Protein AF-A0A843FUM9-F1 (afdb_monomer_lite)

Structure (mmCIF, N/CA/C/O backbone):
data_AF-A0A843FUM9-F1
#
_entry.id   AF-A0A843FUM9-F1
#
loop_
_atom_site.group_PDB
_atom_site.id
_atom_site.type_symbol
_atom_site.label_atom_id
_atom_site.label_alt_id
_atom_site.label_comp_id
_atom_site.label_asym_id
_atom_site.label_entity_id
_atom_site.label_seq_id
_atom_site.pdbx_PDB_ins_code
_atom_site.Cartn_x
_atom_site.Cartn_y
_atom_site.Cartn_z
_atom_site.occupancy
_atom_site.B_iso_or_equiv
_atom_site.auth_seq_id
_atom_site.auth_comp_id
_atom_site.auth_asym_id
_atom_site.auth_atom_id
_atom_site.pdbx_PDB_model_num
ATOM 1 N N . PHE A 1 1 ? 7.977 -1.113 1.008 1.00 94.69 1 PHE A N 1
ATOM 2 C CA . PHE A 1 1 ? 8.506 0.268 1.037 1.00 94.69 1 PHE A CA 1
ATOM 3 C C . PHE A 1 1 ? 10.031 0.295 1.089 1.00 94.69 1 PHE A C 1
ATOM 5 O O . PHE A 1 1 ? 10.627 0.659 0.087 1.00 94.69 1 PHE A O 1
ATOM 12 N N . PHE A 1 2 ? 10.661 -0.120 2.199 1.00 96.38 2 PHE A N 1
ATOM 13 C CA . PHE A 1 2 ? 12.108 0.053 2.417 1.00 96.38 2 PHE A CA 1
ATOM 14 C C . PHE A 1 2 ? 12.992 -0.519 1.306 1.00 96.38 2 PHE A C 1
ATOM 16 O O . PHE A 1 2 ? 13.908 0.159 0.861 1.00 96.38 2 PHE A O 1
ATOM 23 N N . ASP A 1 3 ? 12.673 -1.712 0.805 1.00 96.50 3 ASP A N 1
ATOM 24 C CA . ASP A 1 3 ? 13.411 -2.308 -0.310 1.00 96.50 3 ASP A CA 1
ATOM 25 C C . ASP A 1 3 ? 13.331 -1.465 -1.597 1.00 96.50 3 ASP A C 1
ATOM 27 O O . ASP A 1 3 ? 14.364 -1.141 -2.167 1.00 96.50 3 ASP A O 1
ATOM 31 N N . LYS A 1 4 ? 12.139 -0.999 -1.999 1.00 95.69 4 LYS A N 1
ATOM 32 C CA . LYS A 1 4 ? 11.990 -0.098 -3.161 1.00 95.69 4 LYS A CA 1
ATOM 33 C C . LYS A 1 4 ? 12.624 1.280 -2.940 1.00 95.69 4 LYS A C 1
ATOM 35 O O . LYS A 1 4 ? 13.050 1.915 -3.898 1.00 95.69 4 LYS A O 1
ATOM 40 N N . MET A 1 5 ? 12.685 1.753 -1.694 1.00 96.88 5 MET A N 1
ATOM 41 C CA . MET A 1 5 ? 13.299 3.040 -1.357 1.00 96.88 5 MET A CA 1
ATOM 42 C C . MET A 1 5 ? 14.830 2.975 -1.418 1.00 96.88 5 MET A C 1
ATOM 44 O O . MET A 1 5 ? 15.447 3.885 -1.962 1.00 96.88 5 MET A O 1
ATOM 48 N N . PHE A 1 6 ? 15.431 1.907 -0.880 1.00 97.31 6 PHE A N 1
ATOM 49 C CA . PHE A 1 6 ? 16.874 1.822 -0.623 1.00 97.31 6 PHE A CA 1
ATOM 50 C C . PHE A 1 6 ? 17.625 0.753 -1.429 1.00 97.31 6 PHE A C 1
ATOM 52 O O . PHE A 1 6 ? 18.852 0.737 -1.374 1.00 97.31 6 PHE A O 1
ATOM 59 N N . GLY A 1 7 ? 16.932 -0.130 -2.154 1.00 95.81 7 GLY A N 1
ATOM 60 C CA . GLY A 1 7 ? 17.536 -1.208 -2.939 1.00 95.81 7 GLY A CA 1
ATOM 61 C C . GLY A 1 7 ? 18.249 -2.219 -2.047 1.00 95.81 7 GLY A C 1
ATOM 62 O O . GLY A 1 7 ? 19.470 -2.343 -2.121 1.00 95.81 7 GLY A O 1
ATOM 63 N N . LEU A 1 8 ? 17.502 -2.900 -1.171 1.00 95.94 8 LEU A N 1
ATOM 64 C CA . LEU A 1 8 ? 18.064 -3.797 -0.152 1.00 95.94 8 LEU A CA 1
ATOM 65 C C . LEU A 1 8 ? 18.420 -5.190 -0.700 1.00 95.94 8 LEU A C 1
ATOM 67 O O . LEU A 1 8 ? 19.038 -5.974 0.015 1.00 95.94 8 LEU A O 1
ATOM 71 N N . GLY A 1 9 ? 18.063 -5.497 -1.951 1.00 93.56 9 GLY A N 1
ATOM 72 C CA . GLY A 1 9 ? 18.368 -6.777 -2.589 1.00 93.56 9 GLY A CA 1
ATOM 73 C C . GLY A 1 9 ? 17.298 -7.849 -2.392 1.00 93.56 9 GLY A C 1
ATOM 74 O O . GLY A 1 9 ? 17.589 -9.017 -2.634 1.00 93.56 9 GLY A O 1
ATOM 75 N N . PHE A 1 10 ? 16.086 -7.483 -1.950 1.00 93.19 10 PHE A N 1
ATOM 76 C CA . PHE A 1 10 ? 14.953 -8.413 -1.921 1.00 93.19 10 PHE A CA 1
ATOM 77 C C . PHE A 1 10 ? 14.299 -8.483 -3.307 1.00 93.19 10 PHE A C 1
ATOM 79 O O . PHE A 1 10 ? 14.778 -9.188 -4.188 1.00 93.19 10 PHE A O 1
ATOM 86 N N . ALA A 1 11 ? 13.219 -7.730 -3.524 1.00 90.00 11 ALA A N 1
ATOM 87 C CA . ALA A 1 11 ? 12.561 -7.645 -4.826 1.00 90.00 11 ALA A CA 1
ATOM 88 C C . ALA A 1 11 ? 13.235 -6.605 -5.735 1.00 90.00 11 ALA A C 1
ATOM 90 O O . ALA A 1 11 ? 13.151 -6.682 -6.957 1.00 90.00 11 ALA A O 1
ATOM 91 N N . THR A 1 12 ? 13.899 -5.621 -5.134 1.00 92.25 12 THR A N 1
ATOM 92 C CA . THR A 1 12 ? 14.666 -4.582 -5.814 1.00 92.25 12 THR A CA 1
ATOM 93 C C . THR A 1 12 ? 16.140 -4.974 -5.774 1.00 92.25 12 THR A C 1
ATOM 95 O O . THR A 1 12 ? 16.667 -5.157 -4.672 1.00 92.25 12 THR A O 1
ATOM 98 N N . PRO A 1 13 ? 16.831 -5.095 -6.925 1.00 92.88 13 PRO A N 1
ATOM 99 C CA . PRO A 1 13 ? 18.257 -5.396 -6.939 1.00 92.88 13 PRO A CA 1
ATOM 100 C C . PRO A 1 13 ? 19.058 -4.431 -6.056 1.00 92.88 13 PRO A C 1
ATOM 102 O O . PRO A 1 13 ? 18.718 -3.251 -5.922 1.00 92.88 13 PRO A O 1
ATOM 105 N N . ALA A 1 14 ? 20.131 -4.937 -5.445 1.00 95.19 14 ALA A N 1
ATOM 106 C CA . ALA A 1 14 ? 20.947 -4.143 -4.537 1.00 95.19 14 ALA A CA 1
ATOM 107 C C . ALA A 1 14 ? 21.494 -2.887 -5.240 1.00 95.19 14 ALA A C 1
ATOM 109 O O . ALA A 1 14 ? 22.048 -2.973 -6.336 1.00 95.19 14 ALA A O 1
ATOM 110 N N . GLY A 1 15 ? 21.317 -1.719 -4.618 1.00 93.94 15 GLY A N 1
ATOM 111 C CA . GLY A 1 15 ? 21.747 -0.434 -5.185 1.00 93.94 15 GLY A CA 1
ATOM 112 C C . GLY A 1 15 ? 20.843 0.142 -6.284 1.00 93.94 15 GLY A C 1
ATOM 113 O O . GLY A 1 15 ? 21.181 1.182 -6.832 1.00 93.94 15 GLY A O 1
ATOM 114 N N . GLN A 1 16 ? 19.697 -0.483 -6.576 1.00 94.62 16 GLN A N 1
ATOM 115 C CA . GLN A 1 16 ? 18.693 0.005 -7.538 1.00 94.62 16 GLN A CA 1
ATOM 116 C C . GLN A 1 16 ? 17.443 0.587 -6.849 1.00 94.62 16 GLN A C 1
ATOM 118 O O . GLN A 1 16 ? 16.340 0.540 -7.392 1.00 94.62 16 GLN A O 1
ATOM 123 N N . GLY A 1 17 ? 17.577 1.095 -5.622 1.00 95.94 17 GLY A N 1
ATOM 124 C CA . GLY A 1 17 ? 16.473 1.752 -4.923 1.00 95.94 17 GLY A CA 1
ATOM 125 C C . GLY A 1 17 ? 16.188 3.151 -5.463 1.00 95.94 17 GLY A C 1
ATOM 126 O O . GLY A 1 17 ? 16.979 3.739 -6.203 1.00 95.94 17 GLY A O 1
ATOM 127 N N . PHE A 1 18 ? 15.048 3.709 -5.057 1.00 97.06 18 PHE A N 1
ATOM 128 C CA . PHE A 1 18 ? 14.613 5.036 -5.490 1.00 97.06 18 PHE A CA 1
ATOM 129 C C . PHE A 1 18 ? 15.633 6.137 -5.186 1.00 97.06 18 PHE A C 1
ATOM 131 O O . PHE A 1 18 ? 15.923 6.967 -6.044 1.00 97.06 18 PHE A O 1
ATOM 138 N N . VAL A 1 19 ? 16.246 6.121 -3.997 1.00 96.69 19 VAL A N 1
ATOM 139 C CA . VAL A 1 19 ? 17.271 7.123 -3.644 1.00 96.69 19 VAL A CA 1
ATOM 140 C C . VAL A 1 19 ? 18.570 6.960 -4.434 1.00 96.69 19 VAL A C 1
ATOM 142 O O . VAL A 1 19 ? 19.369 7.890 -4.482 1.00 96.69 19 VAL A O 1
ATOM 145 N N . GLN A 1 20 ? 18.782 5.798 -5.054 1.00 96.06 20 GLN A N 1
ATOM 146 C CA . GLN A 1 20 ? 19.900 5.530 -5.957 1.00 96.06 20 GLN A CA 1
ATOM 147 C C . GLN A 1 20 ? 19.557 5.806 -7.433 1.00 96.06 20 GLN A C 1
ATOM 149 O O . GLN A 1 20 ? 20.365 5.517 -8.310 1.00 96.06 20 GLN A O 1
ATOM 154 N N . GLY A 1 21 ? 18.384 6.384 -7.721 1.00 94.12 21 GLY A N 1
ATOM 155 C CA . GLY A 1 21 ? 17.939 6.709 -9.079 1.00 94.12 21 GLY A CA 1
ATOM 156 C C . GLY A 1 21 ? 17.162 5.592 -9.781 1.00 94.12 21 GLY A C 1
ATOM 157 O O . GLY A 1 21 ? 16.802 5.749 -10.945 1.00 94.12 21 GLY A O 1
ATOM 158 N N . GLY A 1 22 ? 16.877 4.482 -9.093 1.00 95.31 22 GLY A N 1
ATOM 159 C CA . GLY A 1 22 ? 15.952 3.464 -9.586 1.00 95.31 22 GLY A CA 1
ATOM 160 C C . GLY A 1 22 ? 14.504 3.964 -9.596 1.00 95.31 22 GLY A C 1
ATOM 161 O O . GLY A 1 22 ? 14.140 4.869 -8.849 1.00 95.31 22 GLY A O 1
ATOM 162 N N . SER A 1 23 ? 13.648 3.352 -10.416 1.00 95.81 23 SER A N 1
ATOM 163 C CA . SER A 1 23 ? 12.220 3.688 -10.465 1.00 95.81 23 SER A CA 1
ATOM 164 C C . SER A 1 23 ? 11.352 2.571 -9.863 1.00 95.81 23 SER A C 1
ATOM 166 O O . SER A 1 23 ? 11.256 1.484 -10.446 1.00 95.81 23 SER A O 1
ATOM 168 N N . PRO A 1 24 ? 10.670 2.820 -8.727 1.00 94.94 24 PRO A N 1
ATOM 169 C CA . PRO A 1 24 ? 9.716 1.910 -8.105 1.00 94.94 24 PRO A CA 1
ATOM 170 C C . PRO A 1 24 ? 8.633 1.350 -9.026 1.00 94.94 24 PRO A C 1
ATOM 172 O O . PRO A 1 24 ? 8.238 0.204 -8.796 1.00 94.94 24 PRO A O 1
ATOM 175 N N . SER A 1 25 ? 8.147 2.134 -9.997 1.00 95.06 25 SER A N 1
ATOM 176 C CA . SER A 1 25 ? 7.064 1.784 -10.928 1.00 95.06 25 SER A CA 1
ATOM 177 C C . SER A 1 25 ? 7.549 1.164 -12.234 1.00 95.06 25 SER A C 1
ATOM 179 O O . SER A 1 25 ? 6.754 0.534 -12.915 1.00 95.06 25 SER A O 1
ATOM 181 N N . SER A 1 26 ? 8.837 1.258 -12.575 1.00 93.31 26 SER A N 1
ATOM 182 C CA . SER A 1 26 ? 9.376 0.685 -13.823 1.00 93.31 26 SER A CA 1
ATOM 183 C C . SER A 1 26 ? 9.087 -0.812 -14.007 1.00 93.31 26 SER A C 1
ATOM 185 O O . SER A 1 26 ? 8.986 -1.285 -15.137 1.00 93.31 26 SER A O 1
ATOM 187 N N . PHE A 1 27 ? 8.888 -1.549 -12.907 1.00 89.94 27 PHE A N 1
ATOM 188 C CA . PHE A 1 27 ? 8.541 -2.970 -12.939 1.00 89.94 27 PHE A CA 1
ATOM 189 C C . PHE A 1 27 ? 7.270 -3.273 -13.743 1.00 89.94 27 PHE A C 1
ATOM 191 O O . PHE A 1 27 ? 7.174 -4.366 -14.292 1.00 89.94 27 PHE A O 1
ATOM 198 N N . VAL A 1 28 ? 6.322 -2.327 -13.838 1.00 92.19 28 VAL A N 1
ATOM 199 C CA . VAL A 1 28 ? 5.039 -2.562 -14.519 1.00 92.19 28 VAL A CA 1
ATOM 200 C C . VAL A 1 28 ? 5.226 -2.905 -15.993 1.00 92.19 28 VAL A C 1
ATOM 202 O O . VAL A 1 28 ? 4.439 -3.673 -16.520 1.00 92.19 28 VAL A O 1
ATOM 205 N N . VAL A 1 29 ? 6.298 -2.440 -16.642 1.00 91.19 29 VAL A N 1
ATOM 206 C CA . VAL A 1 29 ? 6.612 -2.797 -18.040 1.00 91.19 29 VAL A CA 1
ATOM 207 C C . VAL A 1 29 ? 6.846 -4.299 -18.210 1.00 91.19 29 VAL A C 1
ATOM 209 O O . VAL A 1 29 ? 6.568 -4.846 -19.266 1.00 91.19 29 VAL A O 1
ATOM 212 N N . TRP A 1 30 ? 7.357 -4.966 -17.176 1.00 88.62 30 TRP A N 1
ATOM 213 C CA . TRP A 1 30 ? 7.737 -6.378 -17.237 1.00 88.62 30 TRP A CA 1
ATOM 214 C C . TRP A 1 30 ? 6.635 -7.328 -16.784 1.00 88.62 30 TRP A C 1
ATOM 216 O O . TRP A 1 30 ? 6.708 -8.517 -17.073 1.00 88.62 30 TRP A O 1
ATOM 226 N N . VAL A 1 31 ? 5.664 -6.822 -16.023 1.00 88.00 31 VAL A N 1
ATOM 227 C CA . VAL A 1 31 ? 4.583 -7.637 -15.450 1.00 88.00 31 VAL A CA 1
ATOM 228 C C . VAL A 1 31 ? 3.224 -7.342 -16.065 1.00 88.00 31 VAL A C 1
ATOM 230 O O . VAL A 1 31 ? 2.299 -8.114 -15.844 1.00 88.00 31 VAL A O 1
ATOM 233 N N . THR A 1 32 ? 3.080 -6.221 -16.778 1.00 90.81 32 THR A N 1
ATOM 234 C CA . THR A 1 32 ? 1.804 -5.886 -17.407 1.00 90.81 32 THR A CA 1
ATOM 235 C C . THR A 1 32 ? 1.637 -6.674 -18.695 1.00 90.81 32 THR A C 1
ATOM 237 O O . THR A 1 32 ? 2.560 -6.718 -19.503 1.00 90.81 32 THR A O 1
ATOM 240 N N . ASP A 1 33 ? 0.447 -7.226 -18.901 1.00 85.50 33 ASP A N 1
ATOM 241 C CA . ASP A 1 33 ? 0.047 -7.883 -20.142 1.00 85.50 33 ASP A CA 1
ATOM 242 C C . ASP A 1 33 ? -1.380 -7.453 -20.532 1.00 85.50 33 ASP A C 1
ATOM 244 O O . ASP A 1 33 ? -2.148 -6.926 -19.720 1.00 85.50 33 ASP A O 1
ATOM 248 N N . GLY A 1 34 ? -1.738 -7.659 -21.796 1.00 86.75 34 GLY A N 1
ATOM 249 C CA . GLY A 1 34 ? -3.096 -7.514 -22.295 1.00 86.75 34 GLY A CA 1
ATOM 250 C C . GLY A 1 34 ? -3.587 -6.072 -22.435 1.00 86.75 34 GLY A C 1
ATOM 251 O O . GLY A 1 34 ? -2.891 -5.170 -22.900 1.00 86.75 34 GLY A O 1
ATOM 252 N N . ILE A 1 35 ? -4.862 -5.847 -22.107 1.00 90.50 35 ILE A N 1
ATOM 253 C CA . ILE A 1 35 ? -5.608 -4.656 -22.560 1.00 90.50 35 ILE A CA 1
ATOM 254 C C . ILE A 1 35 ? -5.131 -3.337 -21.936 1.00 90.50 35 ILE A C 1
ATOM 256 O O . ILE A 1 35 ? -5.451 -2.266 -22.453 1.00 90.50 35 ILE A O 1
ATOM 260 N N . PHE A 1 36 ? -4.378 -3.400 -20.836 1.00 92.31 36 PHE A N 1
ATOM 261 C CA . PHE A 1 36 ? -3.866 -2.222 -20.138 1.00 92.31 36 PHE A CA 1
ATOM 262 C C . PHE A 1 36 ? -2.368 -1.976 -20.355 1.00 92.31 36 PHE A C 1
ATOM 264 O O . PHE A 1 36 ? -1.848 -0.986 -19.837 1.00 92.31 36 PHE A O 1
ATOM 271 N N . GLU A 1 37 ? -1.684 -2.803 -21.153 1.00 92.56 37 GLU A N 1
ATOM 272 C CA . GLU A 1 37 ? -0.240 -2.696 -21.407 1.00 92.56 37 GLU A CA 1
ATOM 273 C C . GLU A 1 37 ? 0.172 -1.275 -21.818 1.00 92.56 37 GLU A C 1
ATOM 275 O O . GLU A 1 37 ? 1.020 -0.654 -21.174 1.00 92.56 37 GLU A O 1
ATOM 280 N N . GLY A 1 38 ? -0.496 -0.701 -22.823 1.00 92.38 38 GLY A N 1
ATOM 281 C CA . GLY A 1 38 ? -0.219 0.658 -23.302 1.00 92.38 38 GLY A CA 1
ATOM 282 C C . GLY A 1 38 ? -0.393 1.747 -22.234 1.00 92.38 38 GLY A C 1
ATOM 283 O O . GLY A 1 38 ? 0.339 2.734 -22.223 1.00 92.38 38 GLY A O 1
ATOM 284 N N . HIS A 1 39 ? -1.335 1.571 -21.304 1.00 93.94 39 HIS A N 1
ATOM 285 C CA . HIS A 1 39 ? -1.564 2.528 -20.222 1.00 93.94 39 HIS A CA 1
ATOM 286 C C . HIS A 1 39 ? -0.450 2.475 -19.174 1.00 93.94 39 HIS A C 1
ATOM 288 O O . HIS A 1 39 ? 0.061 3.521 -18.775 1.00 93.94 39 HIS A O 1
ATOM 294 N N . TYR A 1 40 ? -0.060 1.274 -18.737 1.00 94.31 40 TYR A N 1
ATOM 295 C CA . TYR A 1 40 ? 0.966 1.108 -17.707 1.00 94.31 40 TYR A CA 1
ATOM 296 C C . TYR A 1 40 ? 2.366 1.416 -18.222 1.00 94.31 40 TYR A C 1
ATOM 298 O O . TYR A 1 40 ? 3.133 2.088 -17.534 1.00 94.31 40 TYR A O 1
ATOM 306 N N . THR A 1 41 ? 2.684 1.007 -19.449 1.00 92.88 41 THR A N 1
ATOM 307 C CA . THR A 1 41 ? 3.957 1.351 -20.098 1.00 92.88 41 THR A CA 1
ATOM 308 C C . THR A 1 41 ? 4.127 2.861 -20.264 1.00 92.88 41 THR A C 1
ATOM 310 O O . THR A 1 41 ? 5.221 3.371 -20.042 1.00 92.88 41 THR A O 1
ATOM 313 N N . ALA A 1 42 ? 3.050 3.602 -20.553 1.00 94.38 42 ALA A N 1
ATOM 314 C CA . ALA A 1 42 ? 3.096 5.060 -20.683 1.00 94.38 42 ALA A CA 1
ATOM 315 C C . ALA A 1 42 ? 3.387 5.800 -19.364 1.00 94.38 42 ALA A C 1
ATOM 317 O O . ALA A 1 42 ? 3.893 6.924 -19.389 1.00 94.38 42 ALA A O 1
ATOM 318 N N . ILE A 1 43 ? 3.060 5.199 -18.216 1.00 95.25 43 ILE A N 1
ATOM 319 C CA . ILE A 1 43 ? 3.265 5.809 -16.892 1.00 95.25 43 ILE A CA 1
ATOM 320 C C . ILE A 1 43 ? 4.452 5.211 -16.124 1.00 95.25 43 ILE A C 1
ATOM 322 O O . ILE A 1 43 ? 4.848 5.753 -15.091 1.00 95.25 43 ILE A O 1
ATOM 326 N N . ALA A 1 44 ? 5.020 4.107 -16.607 1.00 94.94 44 ALA A N 1
ATOM 327 C CA . ALA A 1 44 ? 6.162 3.445 -15.997 1.00 94.94 44 ALA A CA 1
ATOM 328 C C . ALA A 1 44 ? 7.387 4.363 -15.969 1.00 94.94 44 ALA A C 1
ATOM 330 O O . ALA A 1 44 ? 7.690 5.047 -16.946 1.00 94.94 44 ALA A O 1
ATOM 331 N N . GLY A 1 45 ? 8.121 4.381 -14.856 1.00 94.00 45 GLY A N 1
ATOM 332 C CA . GLY A 1 45 ? 9.296 5.249 -14.751 1.00 94.00 45 GLY A CA 1
ATOM 333 C C . GLY A 1 45 ? 8.971 6.712 -14.450 1.00 94.00 45 GLY A C 1
ATOM 334 O O . GLY A 1 45 ? 9.884 7.520 -14.290 1.00 94.00 45 GLY A O 1
ATOM 335 N N . ASN A 1 46 ? 7.690 7.088 -14.387 1.00 96.56 46 ASN A N 1
ATOM 336 C CA . ASN A 1 46 ? 7.301 8.460 -14.110 1.00 96.56 46 ASN A CA 1
ATOM 337 C C . ASN A 1 46 ? 7.520 8.798 -12.627 1.00 96.56 46 ASN A C 1
ATOM 339 O O . ASN A 1 46 ? 6.967 8.149 -11.739 1.00 96.56 46 ASN A O 1
ATOM 343 N N . LEU A 1 47 ? 8.254 9.880 -12.359 1.00 95.94 47 LEU A N 1
ATOM 344 C CA . LEU A 1 47 ? 8.592 10.312 -11.001 1.00 95.94 47 LEU A CA 1
ATOM 345 C C . LEU A 1 47 ? 7.363 10.539 -10.102 1.00 95.94 47 LEU A C 1
ATOM 347 O O . LEU A 1 47 ? 7.390 10.196 -8.922 1.00 95.94 47 LEU A O 1
ATOM 351 N N . ALA A 1 48 ? 6.278 11.108 -10.634 1.00 96.12 48 ALA A N 1
ATOM 352 C CA . ALA A 1 48 ? 5.066 11.330 -9.849 1.00 96.12 48 ALA A CA 1
ATOM 353 C C . ALA A 1 48 ? 4.412 9.997 -9.457 1.00 96.12 48 ALA A C 1
ATOM 355 O O . ALA A 1 48 ? 3.972 9.832 -8.319 1.00 96.12 48 ALA A O 1
ATOM 356 N N . VAL A 1 49 ? 4.404 9.029 -10.375 1.00 95.94 49 VAL A N 1
ATOM 357 C CA . VAL A 1 49 ? 3.889 7.675 -10.130 1.00 95.94 49 VAL A CA 1
ATOM 358 C C . VAL A 1 49 ? 4.757 6.945 -9.110 1.00 95.94 49 VAL A C 1
ATOM 360 O O . VAL A 1 49 ? 4.224 6.313 -8.202 1.00 95.94 49 VAL A O 1
ATOM 363 N N . ASP A 1 50 ? 6.079 7.094 -9.194 1.00 96.62 50 ASP A N 1
ATOM 364 C CA . ASP A 1 50 ? 7.023 6.523 -8.230 1.00 96.62 50 ASP A CA 1
ATOM 365 C C . ASP A 1 50 ? 6.788 7.044 -6.811 1.00 96.62 50 ASP A C 1
ATOM 367 O O . ASP A 1 50 ? 6.733 6.260 -5.861 1.00 96.62 50 ASP A O 1
ATOM 371 N N . ILE A 1 51 ? 6.586 8.356 -6.664 1.00 96.56 51 ILE A N 1
ATOM 372 C CA . ILE A 1 51 ? 6.278 8.979 -5.372 1.00 96.56 51 ILE A CA 1
ATOM 373 C C . ILE A 1 51 ? 4.940 8.466 -4.836 1.00 96.56 51 ILE A C 1
ATOM 375 O O . ILE A 1 51 ? 4.860 8.082 -3.669 1.00 96.56 51 ILE A O 1
ATOM 379 N N . VAL A 1 52 ? 3.897 8.419 -5.670 1.00 96.12 52 VAL A N 1
ATOM 380 C CA . VAL A 1 52 ? 2.577 7.908 -5.266 1.00 96.12 52 VAL A CA 1
ATOM 381 C C . VAL A 1 52 ? 2.668 6.446 -4.831 1.00 96.12 52 VAL A C 1
ATOM 383 O O . VAL A 1 52 ? 2.139 6.094 -3.776 1.00 96.12 52 VAL A O 1
ATOM 386 N N . LEU A 1 53 ? 3.382 5.606 -5.584 1.00 95.50 53 LEU A N 1
ATOM 387 C CA . LEU A 1 53 ? 3.586 4.199 -5.249 1.00 95.50 53 LEU A CA 1
ATOM 388 C C . LEU A 1 53 ? 4.336 4.046 -3.921 1.00 95.50 53 LEU A C 1
ATOM 390 O O . LEU A 1 53 ? 3.937 3.250 -3.072 1.00 95.50 53 LEU A O 1
ATOM 394 N N . LEU A 1 54 ? 5.398 4.823 -3.701 1.00 97.19 54 LEU A N 1
ATOM 395 C CA . LEU A 1 54 ? 6.142 4.801 -2.443 1.00 97.19 54 LEU A CA 1
ATOM 396 C C . LEU A 1 54 ? 5.291 5.269 -1.260 1.00 97.19 54 LEU A C 1
ATOM 398 O O . LEU A 1 54 ? 5.313 4.619 -0.217 1.00 97.19 54 LEU A O 1
ATOM 402 N N . LEU A 1 55 ? 4.515 6.343 -1.414 1.00 96.56 55 LEU A N 1
ATOM 403 C CA . LEU A 1 55 ? 3.606 6.822 -0.372 1.00 96.56 55 LEU A CA 1
ATOM 404 C C . LEU A 1 55 ? 2.525 5.788 -0.053 1.00 96.56 55 LEU A C 1
ATOM 406 O O . LEU A 1 55 ? 2.281 5.520 1.121 1.00 96.56 55 LEU A O 1
ATOM 410 N N . ALA A 1 56 ? 1.933 5.154 -1.068 1.00 95.12 56 ALA A N 1
ATOM 411 C CA . ALA A 1 56 ? 0.962 4.082 -0.876 1.00 95.12 56 ALA A CA 1
ATOM 412 C C . ALA A 1 56 ? 1.577 2.914 -0.090 1.00 95.12 56 ALA A C 1
ATOM 414 O O . ALA A 1 56 ? 1.028 2.495 0.927 1.00 95.12 56 ALA A O 1
ATOM 415 N N . LEU A 1 57 ? 2.764 2.444 -0.492 1.00 95.62 57 LEU A N 1
ATOM 416 C CA . LEU A 1 57 ? 3.477 1.370 0.205 1.00 95.62 57 LEU A CA 1
ATOM 417 C C . LEU A 1 57 ? 3.881 1.749 1.635 1.00 95.62 57 LEU A C 1
ATOM 419 O O . LEU A 1 57 ? 3.933 0.874 2.500 1.00 95.62 57 LEU A O 1
ATOM 423 N N . LEU A 1 58 ? 4.200 3.019 1.889 1.00 96.19 58 LEU A N 1
ATOM 424 C CA . LEU A 1 58 ? 4.536 3.509 3.223 1.00 96.19 58 LEU A CA 1
ATOM 425 C C . LEU A 1 58 ? 3.301 3.544 4.121 1.00 96.19 58 LEU A C 1
ATOM 427 O O . LEU A 1 58 ? 3.333 2.998 5.220 1.00 96.19 58 LEU A O 1
ATOM 431 N N . VAL A 1 59 ? 2.215 4.158 3.646 1.00 94.12 59 VAL A N 1
ATOM 432 C CA . VAL A 1 59 ? 0.958 4.281 4.391 1.00 94.12 59 VAL A CA 1
ATOM 433 C C . VAL A 1 59 ? 0.392 2.899 4.690 1.00 94.12 59 VAL A C 1
ATOM 435 O O . VAL A 1 59 ? 0.132 2.601 5.854 1.00 94.12 59 VAL A O 1
ATOM 438 N N . LEU A 1 60 ? 0.270 2.032 3.681 1.00 94.44 60 LEU A N 1
ATOM 439 C CA . LEU A 1 60 ? -0.202 0.657 3.866 1.00 94.44 60 LEU A CA 1
ATOM 440 C C . LEU A 1 60 ? 0.740 -0.135 4.777 1.00 94.44 60 LEU A C 1
ATOM 442 O O . LEU A 1 60 ? 0.276 -0.812 5.687 1.00 94.44 60 LEU A O 1
ATOM 446 N N . GLY A 1 61 ? 2.059 -0.005 4.604 1.00 92.56 61 GLY A N 1
ATOM 447 C CA . GLY A 1 61 ? 3.037 -0.688 5.450 1.00 92.56 61 GLY A CA 1
ATOM 448 C C . GLY A 1 61 ? 2.927 -0.298 6.925 1.00 92.56 61 GLY A C 1
ATOM 449 O O . GLY A 1 61 ? 2.873 -1.171 7.790 1.00 92.56 61 GLY A O 1
ATOM 450 N N . IL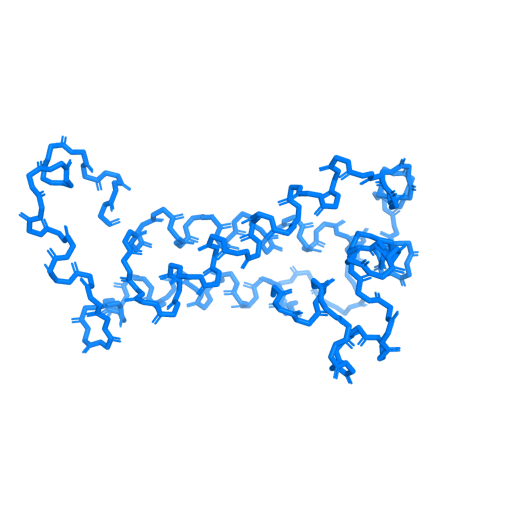E A 1 62 ? 2.846 1.000 7.223 1.00 93.06 62 ILE A N 1
ATOM 451 C CA . ILE A 1 62 ? 2.719 1.513 8.594 1.00 93.06 62 ILE A CA 1
ATOM 452 C C . ILE A 1 62 ? 1.388 1.080 9.208 1.00 93.06 62 ILE A C 1
ATOM 454 O O . ILE A 1 62 ? 1.353 0.559 10.324 1.00 93.06 62 ILE A O 1
ATOM 458 N N . THR A 1 63 ? 0.295 1.297 8.482 1.00 91.56 63 THR A N 1
ATOM 459 C CA . THR A 1 63 ? -1.049 1.057 9.004 1.00 91.56 63 THR A CA 1
ATOM 460 C C . THR A 1 63 ? -1.360 -0.425 9.171 1.00 91.56 63 THR A C 1
ATOM 462 O O . THR A 1 63 ? -1.983 -0.777 10.164 1.00 91.56 63 THR A O 1
ATOM 465 N N . LEU A 1 64 ? -0.881 -1.311 8.291 1.00 88.19 64 LEU A N 1
ATOM 466 C CA . LEU A 1 64 ? -1.030 -2.762 8.460 1.00 88.19 64 LEU A CA 1
ATOM 467 C C . LEU A 1 64 ? -0.146 -3.306 9.585 1.00 88.19 64 LEU A C 1
ATOM 469 O O . LEU A 1 64 ? -0.596 -4.158 10.343 1.00 88.19 64 LEU A O 1
ATOM 473 N N . THR A 1 65 ? 1.083 -2.799 9.727 1.00 90.00 65 THR A N 1
ATOM 474 C CA . THR A 1 65 ? 2.009 -3.273 10.773 1.00 90.00 65 THR A CA 1
ATOM 475 C C . THR A 1 65 ? 1.542 -2.862 12.165 1.00 90.00 65 THR A C 1
ATOM 477 O O . THR A 1 65 ? 1.554 -3.667 13.090 1.00 90.00 65 THR A O 1
ATOM 480 N N . LEU A 1 66 ? 1.132 -1.601 12.331 1.00 89.06 66 LEU A N 1
ATOM 481 C CA . LEU A 1 66 ? 0.650 -1.088 13.616 1.00 89.06 66 LEU A CA 1
ATOM 482 C C . LEU A 1 66 ? -0.835 -1.412 13.848 1.00 89.06 66 LEU A C 1
ATOM 484 O O . LEU A 1 66 ? -1.292 -1.405 14.989 1.00 89.06 6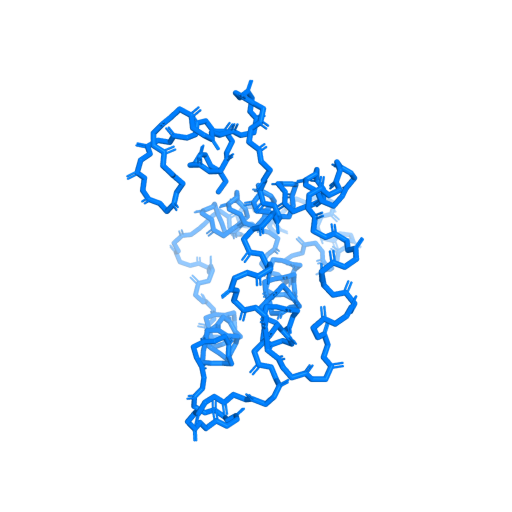6 LEU A O 1
ATOM 488 N N . GLY A 1 67 ? -1.578 -1.684 12.773 1.00 85.62 67 GLY A N 1
ATOM 489 C CA . GLY A 1 67 ? -3.004 -2.011 12.735 1.00 85.62 67 GLY A CA 1
ATOM 490 C C . GLY A 1 67 ? -3.941 -0.913 13.238 1.00 85.62 67 GLY A C 1
ATOM 491 O O . GLY A 1 67 ? -5.010 -1.216 13.750 1.00 85.62 67 GLY A O 1
ATOM 492 N N . PHE A 1 68 ? -3.583 0.362 13.081 1.00 87.06 68 PHE A N 1
ATOM 493 C CA . PHE A 1 68 ? -4.529 1.466 13.284 1.00 87.06 68 PHE A CA 1
ATOM 494 C C . PHE A 1 68 ? -5.258 1.833 11.981 1.00 87.06 68 PHE A C 1
ATOM 496 O O . PHE A 1 68 ? -4.867 1.409 10.892 1.00 87.06 68 PHE A O 1
ATOM 503 N N . ALA A 1 69 ? -6.322 2.636 12.098 1.00 89.19 69 ALA A N 1
ATOM 504 C CA . ALA A 1 69 ? -7.175 3.047 10.977 1.00 89.19 69 ALA A CA 1
ATOM 505 C C . ALA A 1 69 ? -7.675 1.867 10.127 1.00 89.19 69 ALA A C 1
ATOM 507 O O . ALA A 1 69 ? -7.643 1.902 8.896 1.00 89.19 69 ALA A O 1
ATOM 508 N N . SER A 1 70 ? -8.105 0.800 10.807 1.00 88.81 70 SER A N 1
ATOM 509 C CA . SER A 1 70 ? -8.343 -0.520 10.222 1.00 88.81 70 SER A CA 1
ATOM 510 C C . SER A 1 70 ? -9.249 -0.496 8.987 1.00 88.81 70 SER A C 1
ATOM 512 O O . SER A 1 70 ? -8.973 -1.197 8.013 1.00 88.81 70 SER A O 1
ATOM 514 N N . LYS A 1 71 ? -10.281 0.353 8.964 1.00 90.94 71 LYS A N 1
ATOM 515 C CA . LYS A 1 71 ? -11.196 0.502 7.828 1.00 90.94 71 LYS A CA 1
ATOM 516 C C . LYS A 1 71 ? -10.503 1.120 6.618 1.00 90.94 71 LYS A C 1
ATOM 518 O O . LYS A 1 71 ? -10.568 0.557 5.526 1.00 90.94 71 LYS A O 1
ATOM 523 N N . LEU A 1 72 ? -9.841 2.263 6.805 1.00 91.88 72 LEU A N 1
ATOM 524 C CA . LEU A 1 72 ? -9.156 2.971 5.720 1.00 91.88 72 LEU A CA 1
ATOM 525 C C . LEU A 1 72 ? -8.033 2.113 5.135 1.00 91.88 72 LEU A C 1
ATOM 527 O O . LEU A 1 72 ? -7.894 2.017 3.920 1.00 91.88 72 LEU A O 1
ATOM 531 N N . THR A 1 73 ? -7.288 1.441 6.006 1.00 92.00 73 THR A N 1
ATOM 532 C CA . THR A 1 73 ? -6.216 0.515 5.641 1.00 92.00 73 THR A CA 1
ATOM 533 C C . THR A 1 73 ? -6.736 -0.659 4.824 1.00 92.00 73 THR A C 1
ATOM 535 O O . THR A 1 73 ? -6.173 -0.976 3.781 1.00 92.00 73 THR A O 1
ATOM 538 N N . THR A 1 74 ? -7.842 -1.271 5.255 1.00 93.81 74 THR A N 1
ATOM 539 C CA . THR A 1 74 ? -8.466 -2.399 4.548 1.00 93.81 74 THR A CA 1
ATOM 540 C C . THR A 1 74 ? -8.920 -1.981 3.154 1.00 93.81 74 THR A C 1
ATOM 542 O O . THR A 1 74 ? -8.548 -2.619 2.173 1.00 9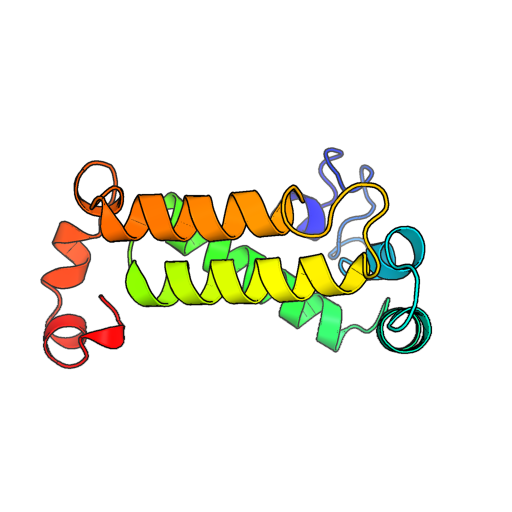3.81 74 THR A O 1
ATOM 545 N N . PHE A 1 75 ? -9.673 -0.882 3.037 1.00 94.19 75 PHE A N 1
ATOM 546 C CA . PHE A 1 75 ? -10.133 -0.406 1.732 1.00 94.19 75 PHE A CA 1
ATOM 547 C C . PHE A 1 75 ? -8.982 0.057 0.838 1.00 94.19 75 PHE A C 1
ATOM 549 O O . PHE A 1 75 ? -8.993 -0.228 -0.356 1.00 94.19 75 PHE A O 1
ATOM 556 N N . GLY A 1 76 ? -7.974 0.720 1.408 1.00 95.06 76 GLY A N 1
ATOM 557 C CA . GLY A 1 76 ? -6.775 1.131 0.685 1.00 95.06 76 GLY A CA 1
ATOM 558 C C . GLY A 1 76 ? -5.986 -0.061 0.148 1.00 95.06 76 GLY A C 1
ATOM 559 O O . GLY A 1 76 ? -5.582 -0.046 -1.011 1.00 95.06 76 GLY A O 1
ATOM 560 N N . MET A 1 77 ? -5.814 -1.114 0.951 1.00 96.00 77 MET A N 1
ATOM 561 C CA . MET A 1 77 ? -5.117 -2.331 0.537 1.00 96.00 77 MET A CA 1
ATOM 562 C C . MET A 1 77 ? -5.892 -3.082 -0.547 1.00 96.00 77 MET A C 1
ATOM 564 O O . MET A 1 77 ? -5.304 -3.489 -1.542 1.00 96.00 77 MET A O 1
ATOM 568 N N . VAL A 1 78 ? -7.214 -3.217 -0.401 1.00 97.00 78 VAL A N 1
ATOM 569 C CA . VAL A 1 78 ? -8.065 -3.833 -1.431 1.00 97.00 78 VAL A CA 1
ATOM 570 C C . VAL A 1 78 ? -7.994 -3.040 -2.735 1.00 97.00 78 VAL A C 1
ATOM 572 O O . VAL A 1 78 ? -7.776 -3.629 -3.787 1.00 97.00 78 VAL A O 1
ATOM 575 N N . ALA A 1 79 ? -8.111 -1.711 -2.683 1.00 96.94 79 ALA A N 1
ATOM 576 C CA . ALA A 1 79 ? -7.988 -0.869 -3.870 1.00 96.94 79 ALA A CA 1
ATOM 577 C C . ALA A 1 79 ? -6.605 -1.004 -4.525 1.00 96.94 79 ALA A C 1
ATOM 579 O O . ALA A 1 79 ? -6.517 -1.152 -5.741 1.00 96.94 79 ALA A O 1
ATOM 580 N N . PHE A 1 80 ? -5.534 -1.008 -3.726 1.00 96.31 80 PHE A N 1
ATOM 581 C CA . PHE A 1 80 ? -4.174 -1.221 -4.215 1.00 96.31 80 PHE A CA 1
ATOM 582 C C . PHE A 1 80 ? -4.032 -2.576 -4.918 1.00 96.31 80 PHE A C 1
ATOM 584 O O . PHE A 1 80 ? -3.526 -2.628 -6.035 1.00 96.31 80 PHE A O 1
ATOM 591 N N . LEU A 1 81 ? -4.530 -3.658 -4.313 1.00 96.38 81 LEU A N 1
ATOM 592 C CA . LEU A 1 81 ? -4.493 -4.999 -4.899 1.00 96.38 81 LEU A CA 1
ATOM 593 C C . LEU A 1 81 ? -5.314 -5.098 -6.185 1.00 96.38 81 LEU A C 1
ATOM 595 O O . LEU A 1 81 ? -4.866 -5.737 -7.126 1.00 96.38 81 LEU A O 1
ATOM 599 N N . LEU A 1 82 ? -6.469 -4.435 -6.269 1.00 95.94 82 LEU A N 1
ATOM 600 C CA . LEU A 1 82 ? -7.256 -4.401 -7.503 1.00 95.94 82 LEU A CA 1
ATOM 601 C C . LEU A 1 82 ? -6.538 -3.645 -8.625 1.00 95.94 82 LEU A C 1
ATOM 603 O O . LEU A 1 82 ? -6.591 -4.080 -9.769 1.00 95.94 82 LEU A O 1
ATOM 607 N N . VAL A 1 83 ? -5.826 -2.557 -8.310 1.00 94.69 83 VAL A N 1
ATOM 608 C CA . VAL A 1 83 ? -4.959 -1.887 -9.293 1.00 94.69 83 VAL A CA 1
ATOM 609 C C . VAL A 1 83 ? -3.811 -2.801 -9.715 1.00 94.69 83 VAL A C 1
ATOM 611 O O . VAL A 1 83 ? -3.452 -2.799 -10.883 1.00 94.69 83 VAL A O 1
ATOM 614 N N . MET A 1 84 ? -3.234 -3.588 -8.801 1.00 94.00 84 MET A N 1
ATOM 615 C CA . MET A 1 84 ? -2.206 -4.574 -9.157 1.00 94.00 84 MET A CA 1
ATOM 616 C C . MET A 1 84 ? -2.771 -5.700 -10.033 1.00 94.00 84 MET A C 1
ATOM 618 O O . MET A 1 84 ? -2.140 -6.077 -11.014 1.00 94.00 84 MET A O 1
ATOM 622 N N . TYR A 1 85 ? -3.991 -6.161 -9.753 1.00 94.19 85 TYR A N 1
ATOM 623 C CA . TYR A 1 85 ? -4.688 -7.149 -10.573 1.00 94.19 85 TYR A CA 1
ATOM 624 C C . TYR A 1 85 ? -4.872 -6.665 -12.016 1.00 94.19 85 TYR A C 1
ATOM 626 O O . TYR A 1 85 ? -4.672 -7.439 -12.944 1.00 94.19 85 TYR A O 1
ATOM 634 N N . THR A 1 86 ? -5.176 -5.380 -12.242 1.00 93.81 86 THR A N 1
ATOM 635 C CA . THR A 1 86 ? -5.341 -4.858 -13.609 1.00 93.81 86 THR A CA 1
ATOM 636 C C . THR A 1 86 ? -4.053 -4.803 -14.429 1.00 93.81 86 THR A C 1
ATOM 638 O O . THR A 1 86 ? -4.148 -4.628 -15.641 1.00 93.81 86 THR A O 1
ATOM 641 N N . LEU A 1 87 ? -2.868 -4.979 -13.826 1.00 92.81 87 LEU A N 1
ATOM 642 C CA . LEU A 1 87 ? -1.627 -5.135 -14.599 1.00 92.81 87 LEU A CA 1
ATOM 643 C C . LEU A 1 87 ? -1.644 -6.466 -15.360 1.00 92.81 87 LEU A C 1
ATOM 645 O O . LEU A 1 87 ? -1.143 -6.544 -16.470 1.00 92.81 87 LEU A O 1
ATOM 649 N N . VAL A 1 88 ? -2.256 -7.503 -14.798 1.00 91.06 88 VAL A N 1
ATOM 650 C CA . VAL A 1 88 ? -2.188 -8.868 -15.329 1.00 91.06 88 VAL A CA 1
ATOM 651 C C . VAL A 1 88 ? -3.492 -9.289 -16.010 1.00 91.06 88 VAL A C 1
ATOM 653 O O . VAL A 1 88 ? -3.861 -10.450 -15.938 1.00 91.06 88 VAL A O 1
ATOM 656 N N . VAL A 1 89 ? -4.245 -8.367 -16.629 1.00 90.06 89 VAL A N 1
ATOM 657 C CA . VAL A 1 89 ? -5.535 -8.694 -17.276 1.00 90.06 89 VAL A CA 1
ATOM 658 C C . VAL A 1 89 ? -5.384 -8.863 -18.798 1.00 90.06 89 VAL A C 1
ATOM 660 O O . VAL A 1 89 ? -5.092 -7.879 -19.484 1.00 90.06 89 VAL A O 1
ATOM 663 N N . PRO A 1 90 ? -5.742 -10.034 -19.372 1.00 87.50 90 PRO A N 1
ATOM 664 C CA . PRO A 1 90 ? -6.329 -11.206 -18.712 1.00 87.50 90 PRO A CA 1
ATOM 665 C C . PRO A 1 90 ? -5.285 -12.044 -17.946 1.00 87.50 90 PRO A C 1
ATOM 667 O O . PRO A 1 90 ? -4.171 -12.204 -18.439 1.00 87.50 90 PRO A O 1
ATOM 670 N N . PRO A 1 91 ? -5.641 -12.614 -16.779 1.00 85.69 91 PRO A N 1
ATOM 671 C CA . PRO A 1 91 ? -4.701 -13.403 -15.988 1.00 85.69 91 PRO A CA 1
ATOM 672 C C . PRO A 1 91 ? -4.389 -14.734 -16.665 1.00 85.69 91 PRO A C 1
ATOM 674 O O . PRO A 1 91 ? -5.246 -15.311 -17.337 1.00 85.69 91 PRO A O 1
ATOM 677 N N . ALA A 1 92 ? -3.164 -15.221 -16.455 1.00 83.75 92 ALA A N 1
ATOM 678 C CA . ALA A 1 92 ? -2.625 -16.391 -17.146 1.00 83.75 92 ALA A CA 1
ATOM 679 C C . ALA A 1 92 ? -3.445 -17.671 -16.907 1.00 83.75 92 ALA A C 1
ATOM 681 O O . ALA A 1 92 ? -3.671 -18.435 -17.844 1.00 83.75 92 ALA A O 1
ATOM 682 N N . ASP A 1 93 ? -3.911 -17.880 -15.670 1.00 86.69 93 ASP A N 1
ATOM 683 C CA . ASP A 1 93 ? -4.551 -19.134 -15.260 1.00 86.69 93 ASP A CA 1
ATOM 684 C C . ASP A 1 93 ? -6.050 -18.978 -14.958 1.00 86.69 93 ASP A C 1
ATOM 686 O O . ASP A 1 93 ? -6.892 -19.646 -15.565 1.00 86.69 93 ASP A O 1
ATOM 690 N N . ASN A 1 94 ? -6.416 -18.127 -13.989 1.00 90.62 94 ASN A N 1
ATOM 691 C CA . ASN A 1 94 ? -7.797 -17.993 -13.528 1.00 90.62 94 ASN A CA 1
ATOM 692 C C . ASN A 1 94 ? -8.109 -16.570 -13.024 1.00 90.62 94 ASN A C 1
ATOM 694 O O . ASN A 1 94 ? -7.377 -16.051 -12.188 1.00 90.62 94 ASN A O 1
ATOM 698 N N . PRO A 1 95 ? -9.233 -15.955 -13.437 1.00 86.69 95 PRO A N 1
ATOM 699 C CA . PRO A 1 95 ? -9.584 -14.590 -13.033 1.00 86.69 95 PRO A CA 1
ATOM 700 C C . PRO A 1 95 ? -10.067 -14.430 -11.586 1.00 86.69 95 PRO A C 1
ATOM 702 O O . PRO A 1 95 ? -10.220 -13.311 -11.109 1.00 86.69 95 PRO A O 1
ATOM 705 N N . ILE A 1 96 ? -10.362 -15.528 -10.892 1.00 88.19 96 ILE A N 1
ATOM 706 C CA . ILE A 1 96 ? -10.809 -15.526 -9.493 1.00 88.19 96 ILE A CA 1
ATOM 707 C C . ILE A 1 96 ? -9.692 -16.036 -8.583 1.00 88.19 96 ILE A C 1
ATOM 709 O O . ILE A 1 96 ? -9.469 -15.488 -7.506 1.00 88.19 96 ILE A O 1
ATOM 713 N N . ILE A 1 97 ? -8.998 -17.090 -9.012 1.00 90.44 97 ILE A N 1
ATOM 714 C CA . ILE A 1 97 ? -7.870 -17.686 -8.292 1.00 90.44 97 ILE A CA 1
ATOM 715 C C . ILE A 1 97 ? -6.579 -17.007 -8.762 1.00 90.44 97 ILE A C 1
ATOM 717 O O . ILE A 1 97 ? -5.737 -17.621 -9.406 1.00 90.44 97 ILE A O 1
ATOM 721 N N . ASP A 1 98 ? -6.479 -15.716 -8.452 1.00 93.25 98 ASP A N 1
ATOM 722 C CA . ASP A 1 98 ? -5.301 -14.871 -8.657 1.00 93.25 98 ASP A CA 1
ATOM 723 C C . ASP A 1 98 ? -4.807 -14.357 -7.301 1.00 93.25 98 ASP A C 1
ATOM 725 O O . ASP A 1 98 ? -5.617 -14.050 -6.417 1.00 93.25 98 ASP A O 1
ATOM 729 N N . ASP A 1 99 ? -3.490 -14.234 -7.134 1.00 92.62 99 ASP A N 1
ATOM 730 C CA . ASP A 1 99 ? -2.872 -13.817 -5.872 1.00 92.62 99 ASP A CA 1
ATOM 731 C C . ASP A 1 99 ? -3.429 -12.481 -5.361 1.00 92.62 99 ASP A C 1
ATOM 733 O O . ASP A 1 99 ? -3.703 -12.340 -4.168 1.00 92.62 99 ASP A O 1
ATOM 737 N N . HIS A 1 100 ? -3.675 -11.507 -6.239 1.00 95.00 100 HIS A N 1
ATOM 738 C CA . HIS A 1 100 ? -4.195 -10.200 -5.844 1.00 95.00 100 HIS A CA 1
ATOM 739 C C . HIS A 1 100 ? -5.641 -10.287 -5.356 1.00 95.00 100 HIS A C 1
ATOM 741 O O . HIS A 1 100 ? -5.999 -9.640 -4.368 1.00 95.00 100 HIS A O 1
ATOM 747 N N . ILE A 1 101 ? -6.468 -11.106 -6.013 1.00 95.69 101 ILE A N 1
ATOM 748 C CA . ILE A 1 101 ? -7.865 -11.326 -5.624 1.00 95.69 101 ILE A CA 1
ATOM 749 C C . ILE A 1 101 ? -7.935 -12.090 -4.302 1.00 95.69 101 ILE A C 1
ATOM 751 O O . ILE A 1 101 ? -8.657 -11.678 -3.390 1.00 95.69 101 ILE A O 1
ATOM 755 N 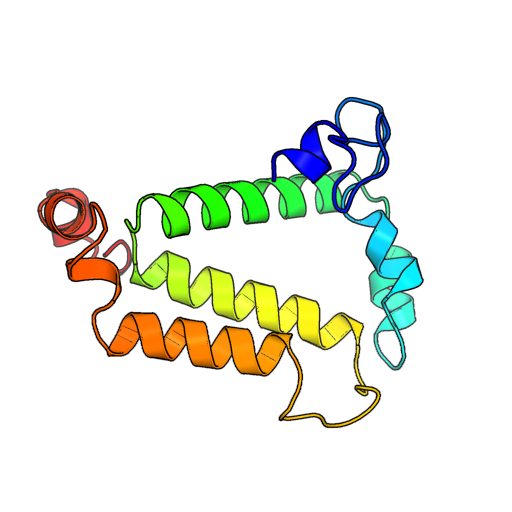N . LEU A 1 102 ? -7.143 -13.154 -4.154 1.00 95.88 102 LEU A N 1
ATOM 756 C CA . LEU A 1 102 ? -7.071 -13.9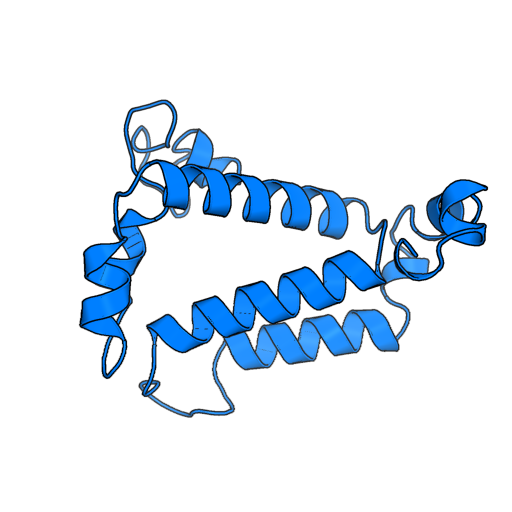26 -2.916 1.00 95.88 102 LEU A CA 1
ATOM 757 C C . LEU A 1 102 ? -6.569 -13.070 -1.750 1.00 95.88 102 LEU A C 1
ATOM 759 O O . LEU A 1 102 ? -7.152 -13.116 -0.665 1.00 95.88 102 LEU A O 1
ATOM 763 N N . LEU A 1 103 ? -5.551 -12.231 -1.967 1.00 96.00 103 LEU A N 1
ATOM 764 C CA . LEU A 1 103 ? -5.070 -11.286 -0.959 1.00 96.00 103 LEU A CA 1
ATOM 765 C C . LEU A 1 103 ? -6.108 -10.204 -0.637 1.00 96.00 103 LEU A C 1
ATOM 767 O O . LEU A 1 103 ? -6.225 -9.809 0.525 1.00 96.00 103 LEU A O 1
ATOM 771 N N . ALA A 1 104 ? -6.893 -9.739 -1.613 1.00 96.94 104 ALA A N 1
ATOM 772 C CA . ALA A 1 104 ? -7.930 -8.734 -1.387 1.00 96.94 104 ALA A CA 1
ATOM 773 C C . ALA A 1 104 ? -9.064 -9.306 -0.527 1.00 96.94 104 ALA A C 1
ATOM 775 O O . ALA A 1 104 ? -9.455 -8.704 0.476 1.00 96.94 104 ALA A O 1
ATOM 776 N N . VAL A 1 105 ? -9.536 -10.510 -0.861 1.00 96.75 105 VAL A N 1
ATOM 777 C CA . VAL A 1 105 ? -10.530 -11.244 -0.067 1.00 96.75 105 VAL A CA 1
ATOM 778 C C . VAL A 1 105 ? -9.978 -11.583 1.317 1.00 96.75 105 VAL A C 1
ATOM 780 O O . VAL A 1 105 ? -10.666 -11.371 2.314 1.00 96.75 105 VAL A O 1
ATOM 783 N N . GLY A 1 106 ? -8.729 -12.043 1.408 1.00 95.69 106 GLY A N 1
ATOM 784 C CA . GLY A 1 106 ? -8.058 -12.318 2.678 1.00 95.69 106 GLY A CA 1
ATOM 785 C C . GLY A 1 106 ? -7.960 -11.078 3.568 1.00 95.69 106 GLY A C 1
ATOM 786 O O . GLY A 1 106 ? -8.258 -11.146 4.758 1.00 95.69 106 GLY A O 1
ATOM 787 N N . THR A 1 107 ? -7.640 -9.920 2.988 1.00 94.62 107 THR A N 1
ATOM 788 C CA . THR A 1 107 ? -7.602 -8.635 3.705 1.00 94.62 107 THR A CA 1
ATOM 789 C C . THR A 1 107 ? -8.982 -8.257 4.249 1.00 94.62 107 THR A C 1
ATOM 791 O O . THR A 1 107 ? -9.105 -7.884 5.418 1.00 94.62 107 THR A O 1
ATOM 794 N N . LEU A 1 108 ? -10.041 -8.419 3.447 1.00 96.06 108 LEU A N 1
ATOM 795 C CA . LEU A 1 108 ? -11.421 -8.218 3.905 1.00 96.06 108 LEU A CA 1
ATOM 796 C C . LEU A 1 108 ? -11.793 -9.195 5.026 1.00 96.06 108 LEU A C 1
ATOM 798 O O . LEU A 1 108 ? -12.393 -8.785 6.018 1.00 96.06 108 LEU A O 1
ATOM 802 N N . ALA A 1 109 ? -11.416 -10.468 4.902 1.00 95.38 109 ALA A N 1
ATOM 803 C CA . ALA A 1 109 ? -11.677 -11.475 5.922 1.00 95.38 109 ALA A CA 1
ATOM 804 C C . ALA A 1 109 ? -11.003 -11.111 7.253 1.00 95.38 109 ALA A C 1
ATOM 806 O O . ALA A 1 109 ? -11.662 -11.125 8.289 1.00 95.38 109 ALA A O 1
ATOM 807 N N . VAL A 1 110 ? -9.728 -10.703 7.236 1.00 91.38 110 VAL A N 1
ATOM 808 C CA . VAL A 1 110 ? -9.014 -10.237 8.439 1.00 91.38 110 VAL A CA 1
ATOM 809 C C . VAL A 1 110 ? -9.740 -9.059 9.089 1.00 91.38 110 VAL A C 1
ATOM 811 O O . VAL A 1 110 ? -9.898 -9.038 10.310 1.00 91.38 110 VAL A O 1
ATOM 814 N N . TYR A 1 111 ? -10.223 -8.102 8.295 1.00 91.88 111 TYR A N 1
ATOM 815 C CA . TYR A 1 111 ? -10.984 -6.963 8.804 1.00 91.88 111 TYR A CA 1
ATOM 816 C C . TYR A 1 111 ? -12.309 -7.381 9.455 1.00 91.88 111 TYR A C 1
ATOM 818 O O . TYR A 1 111 ? -12.549 -7.071 10.622 1.00 91.88 111 TYR A O 1
ATOM 826 N N . PHE A 1 112 ? -13.158 -8.115 8.730 1.00 92.56 112 PHE A N 1
ATOM 827 C CA . PHE A 1 112 ? -14.500 -8.479 9.197 1.00 92.56 112 PHE A CA 1
ATOM 828 C C . PHE A 1 112 ? -14.502 -9.513 10.326 1.00 92.56 112 PHE A C 1
ATOM 830 O O . PHE A 1 112 ? -15.430 -9.530 11.130 1.00 92.56 112 PHE A O 1
ATOM 837 N N . LEU A 1 113 ? -13.461 -10.342 10.429 1.00 91.81 113 LEU A N 1
ATOM 838 C CA . LEU A 1 113 ? -13.278 -11.286 11.534 1.00 91.81 113 LEU A CA 1
ATOM 839 C C . LEU A 1 113 ? -12.619 -10.644 12.771 1.00 91.81 113 LEU A C 1
ATOM 841 O O . LEU A 1 113 ? -12.325 -11.343 13.740 1.00 91.81 113 LEU A O 1
ATOM 845 N N . GLY A 1 114 ? -12.380 -9.326 12.760 1.00 86.00 114 GLY A N 1
ATOM 846 C CA . GLY A 1 114 ? -11.830 -8.593 13.903 1.00 86.00 114 GLY A CA 1
ATOM 847 C C . GLY A 1 114 ? -10.337 -8.835 14.146 1.00 86.00 114 GLY A C 1
ATOM 848 O O . GLY A 1 114 ? -9.858 -8.674 15.268 1.00 86.00 114 GLY A O 1
ATOM 849 N N . GLY A 1 115 ? -9.574 -9.214 13.114 1.00 84.56 115 GLY A N 1
ATOM 850 C CA . GLY A 1 115 ? -8.142 -9.516 13.222 1.00 84.56 115 GLY A CA 1
ATOM 851 C C . GLY A 1 115 ? -7.297 -8.340 13.724 1.00 84.56 115 GLY A C 1
ATOM 852 O O . GLY A 1 115 ? -6.296 -8.544 14.410 1.00 84.56 115 GLY A O 1
ATOM 853 N N . PHE A 1 116 ? -7.744 -7.107 13.473 1.00 83.12 116 PHE A N 1
ATOM 854 C CA . PHE A 1 116 ? -7.083 -5.898 13.963 1.00 83.12 116 PHE A CA 1
ATOM 855 C C . PHE A 1 116 ? -7.243 -5.684 15.474 1.00 83.12 116 PHE A C 1
ATOM 857 O O . PHE A 1 116 ? -6.435 -4.981 16.062 1.00 83.12 116 PHE A O 1
ATOM 864 N N . ASP A 1 117 ? -8.226 -6.268 16.155 1.00 79.56 117 ASP A N 1
ATOM 865 C CA . ASP A 1 117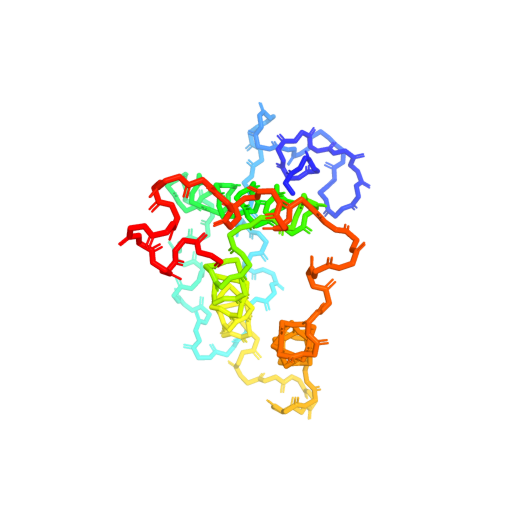 ? -8.490 -5.892 17.553 1.00 79.56 117 ASP A CA 1
ATOM 866 C C . ASP A 1 117 ? -7.575 -6.602 18.572 1.00 79.56 117 ASP A C 1
ATOM 868 O O . ASP A 1 117 ? -7.450 -6.138 19.703 1.00 79.56 117 ASP A O 1
ATOM 872 N N . LYS A 1 118 ? -6.904 -7.703 18.193 1.00 77.12 118 LYS A N 1
ATOM 873 C CA . LYS A 1 118 ? -6.086 -8.510 19.125 1.00 77.12 118 LYS A CA 1
ATOM 874 C C . LYS A 1 118 ? -4.584 -8.234 19.082 1.00 77.12 118 LYS A C 1
ATOM 876 O O . LYS A 1 118 ? -3.928 -8.340 20.111 1.00 77.12 118 LYS A O 1
ATOM 881 N N . LEU A 1 119 ? -4.033 -7.941 17.904 1.00 77.69 119 LEU A N 1
ATOM 882 C CA . LEU A 1 119 ? -2.581 -7.854 17.673 1.00 77.69 119 LEU A CA 1
ATOM 883 C C . LEU A 1 119 ? -2.140 -6.467 17.200 1.00 77.69 119 LEU A C 1
ATOM 885 O O . LEU A 1 119 ? -1.110 -6.333 16.547 1.00 77.69 119 LEU A O 1
ATOM 889 N N . SER A 1 120 ? -2.926 -5.432 17.493 1.00 85.75 120 SER A N 1
ATOM 890 C CA . SER A 1 120 ? -2.643 -4.093 16.995 1.00 85.75 120 SER A CA 1
ATOM 891 C C . SER A 1 120 ? -3.008 -2.986 17.978 1.00 85.75 120 SER A C 1
ATOM 893 O O . SER A 1 120 ? -3.682 -3.219 18.983 1.00 85.75 120 SER A O 1
ATOM 895 N N . VAL A 1 121 ? -2.601 -1.755 17.659 1.00 87.75 121 VAL A N 1
ATOM 896 C CA . VAL A 1 121 ? -2.963 -0.568 18.446 1.00 87.75 121 VAL A CA 1
ATOM 897 C C . VAL A 1 121 ? -4.360 -0.019 18.107 1.00 87.75 121 VAL A C 1
ATOM 899 O O . VAL A 1 121 ? -4.715 1.062 18.579 1.00 87.75 121 VAL A O 1
ATOM 902 N N . ASN A 1 122 ? -5.179 -0.745 17.330 1.00 85.88 122 ASN A N 1
ATOM 903 C CA . ASN A 1 122 ? -6.524 -0.321 16.915 1.00 85.88 122 ASN A CA 1
ATOM 904 C C . ASN A 1 122 ? -7.427 0.052 18.095 1.00 85.88 122 ASN A C 1
ATOM 906 O O . ASN A 1 122 ? -8.176 1.022 18.018 1.00 85.88 122 ASN A O 1
ATOM 910 N N . GLY A 1 123 ? -7.345 -0.700 19.199 1.00 84.94 123 GLY A N 1
ATOM 911 C CA . GLY A 1 123 ? -8.119 -0.418 20.409 1.00 84.94 123 GLY A CA 1
ATOM 912 C C . GLY A 1 123 ? -7.818 0.974 20.965 1.00 84.94 123 GLY A C 1
ATOM 913 O O . GLY A 1 123 ? -8.730 1.768 21.165 1.00 84.94 123 GLY A O 1
ATOM 914 N N . TRP A 1 124 ? -6.534 1.312 21.121 1.00 88.00 124 TRP A N 1
ATOM 915 C CA . TRP A 1 124 ? -6.108 2.652 21.539 1.00 88.00 124 TRP A CA 1
ATOM 916 C C . TRP A 1 124 ? -6.482 3.728 20.509 1.00 88.00 124 TRP A C 1
ATOM 918 O O . TRP A 1 124 ? -6.948 4.805 20.876 1.00 88.00 124 TRP A O 1
ATOM 928 N N . TRP A 1 125 ? -6.334 3.434 19.217 1.00 89.38 125 TRP A N 1
ATOM 929 C CA . TRP A 1 125 ? -6.656 4.365 18.136 1.00 89.38 125 TRP A CA 1
ATOM 930 C C . TRP A 1 125 ? -8.139 4.759 18.109 1.00 89.38 125 TRP A C 1
ATOM 932 O O . TRP A 1 125 ? -8.467 5.943 18.015 1.00 89.38 125 TRP A O 1
ATOM 942 N N . LYS A 1 126 ? -9.043 3.783 18.259 1.00 88.75 126 LYS A N 1
ATOM 943 C CA . LYS A 1 126 ? -10.500 3.995 18.321 1.00 88.75 126 LYS A CA 1
ATOM 944 C C . LYS A 1 126 ? -10.923 4.885 19.496 1.00 88.75 126 LYS A C 1
ATOM 946 O O . LYS A 1 126 ? -11.968 5.532 19.424 1.00 88.75 126 LYS A O 1
ATOM 951 N N . GLU A 1 127 ? -10.111 4.970 20.550 1.00 91.12 127 GLU A N 1
ATOM 952 C CA . GLU A 1 127 ? -10.394 5.818 21.710 1.00 91.12 127 GLU A CA 1
ATOM 953 C C . GLU A 1 127 ? -10.114 7.312 21.472 1.00 91.12 127 GLU A C 1
ATOM 955 O O . GLU A 1 127 ? -10.641 8.156 22.206 1.00 91.12 127 GLU A O 1
ATOM 960 N N . LEU A 1 128 ? -9.343 7.666 20.435 1.00 92.75 128 LEU A N 1
ATOM 961 C CA . LEU A 1 128 ? -8.986 9.054 20.141 1.00 92.75 128 LEU A CA 1
ATOM 962 C C . LEU A 1 128 ? -10.236 9.901 19.811 1.00 92.75 128 LEU A C 1
ATOM 964 O O . LEU A 1 128 ? -11.063 9.483 18.993 1.00 92.75 128 LEU A O 1
ATOM 968 N N . PRO A 1 129 ? -10.364 11.136 20.349 1.00 92.56 129 PRO A N 1
ATOM 969 C CA . PRO A 1 129 ? -11.527 11.998 20.101 1.00 92.56 129 PRO A CA 1
ATOM 970 C C . PRO A 1 129 ? -11.802 12.248 18.614 1.00 92.56 129 PRO A C 1
ATOM 972 O O . PRO A 1 129 ? -12.955 12.336 18.194 1.00 92.56 129 PRO A O 1
ATOM 975 N N . LEU A 1 130 ? -10.739 12.330 17.807 1.00 92.38 130 LEU A N 1
ATOM 976 C CA . LEU A 1 130 ? -10.840 12.507 16.361 1.00 92.38 130 LEU A CA 1
ATOM 977 C C . LEU A 1 130 ? -11.479 11.290 15.675 1.00 92.38 130 LEU A C 1
ATOM 979 O O . LEU A 1 130 ? -12.319 11.466 14.798 1.00 92.38 130 LEU A O 1
ATOM 983 N N . VAL A 1 131 ? -11.124 10.073 16.091 1.00 91.12 131 VAL A N 1
ATOM 984 C CA . VAL A 1 131 ? -11.636 8.823 15.505 1.00 91.12 131 VAL A CA 1
ATOM 985 C C . VAL A 1 131 ? -13.086 8.588 15.919 1.00 91.12 131 VAL A C 1
ATOM 987 O O . VAL A 1 131 ? -13.915 8.221 15.090 1.00 91.12 131 VAL A O 1
ATOM 990 N N . LYS A 1 132 ? -13.437 8.920 17.168 1.00 90.25 132 LYS A N 1
ATOM 991 C CA . LYS A 1 132 ? -14.837 8.931 17.624 1.00 90.25 132 LYS A CA 1
ATOM 992 C C . LYS A 1 132 ? -15.694 9.929 16.843 1.00 90.25 132 LYS A C 1
ATOM 994 O O . LYS A 1 132 ? -16.854 9.648 16.558 1.00 90.25 132 LYS A O 1
ATOM 999 N N . ARG A 1 133 ? -15.124 11.082 16.471 1.00 93.50 133 ARG A N 1
ATOM 1000 C CA . ARG A 1 133 ? -15.794 12.096 15.641 1.00 93.50 133 ARG A CA 1
ATOM 1001 C C . ARG A 1 133 ? -15.907 11.680 14.172 1.00 93.50 133 ARG A C 1
ATOM 1003 O O . ARG A 1 133 ? -16.905 12.007 13.536 1.00 93.50 133 ARG A O 1
ATOM 1010 N N . PHE A 1 134 ? -14.911 10.973 13.641 1.00 92.25 134 PHE A N 1
ATOM 1011 C CA . PHE A 1 134 ? -14.864 10.503 12.257 1.00 92.25 134 PHE A CA 1
ATOM 1012 C C . PHE A 1 134 ? -14.681 8.976 12.202 1.00 92.25 134 PHE A C 1
ATOM 1014 O O . PHE A 1 134 ? -13.558 8.501 12.028 1.00 92.25 134 PHE A O 1
ATOM 1021 N N . PRO A 1 135 ? -15.776 8.189 12.257 1.00 85.44 135 PRO A N 1
ATOM 1022 C CA . PRO A 1 135 ? -15.724 6.720 12.297 1.00 85.44 135 PRO A CA 1
ATOM 1023 C C . PRO A 1 135 ? -15.091 6.045 11.072 1.00 85.44 135 PRO A C 1
ATOM 1025 O O . PRO A 1 135 ? -14.889 4.830 11.062 1.00 85.44 135 PRO A O 1
ATOM 1028 N N . ILE A 1 136 ? -14.826 6.801 10.003 1.00 87.06 136 ILE A N 1
ATOM 1029 C CA . ILE A 1 136 ? -14.078 6.313 8.840 1.00 87.06 136 ILE A CA 1
ATOM 1030 C C . ILE A 1 136 ? -12.577 6.173 9.120 1.00 87.06 136 ILE A C 1
ATOM 1032 O O . ILE A 1 136 ? -11.905 5.408 8.440 1.00 87.06 136 ILE A O 1
ATOM 1036 N N . LEU A 1 137 ? -12.071 6.882 10.133 1.00 85.56 137 LEU A N 1
ATOM 1037 C CA . LEU A 1 137 ? -10.691 6.772 10.597 1.00 85.56 137 LEU A CA 1
ATOM 1038 C C . LEU A 1 137 ? -10.469 5.554 11.498 1.00 85.56 137 LEU A C 1
ATOM 1040 O O . LEU A 1 137 ? -9.329 5.328 11.882 1.00 85.56 137 LEU A O 1
ATOM 1044 N N . GLY A 1 138 ? -11.525 4.833 11.893 1.00 80.44 138 GLY A N 1
ATOM 1045 C CA . GLY A 1 138 ? -11.440 3.624 12.725 1.00 80.44 138 GLY A CA 1
ATOM 1046 C C . GLY A 1 138 ? -10.987 2.391 11.963 1.00 80.44 138 GLY A C 1
ATOM 1047 O O . GLY A 1 138 ? -10.995 2.408 10.718 1.00 80.44 138 GLY A O 1
#

pLDDT: mean 92.13, std 4.25, range [77.12, 97.31]

Foldseek 3Di:
DCCQQQVPPDVRHRLQHVVSVHAPLLCLCVQADPDCNVVSNVCHPPPVVSVVVVVLCVVLVVCVQQVFLLQVSLVSLLVVLVVVLNRQVVPPPDSCPDPSNVVNVVSVCCSVVVVSVPNHCHVVNCPDPVCVVPVSSD

Secondary structure (DSSP, 8-state):
-HHHHH--SSSSPTT-SGGGT--TTTTHHHH--GGGHHHHHHHTT-HHHHHHHHHHHHHHHHHHHH--SHHHHHHHHHHHHHHHHGGGPSPSS-SSS-HHHHHHHHHHHHHHTTGGGTSSTHHHHHTSHHHHH-GGG-

Sequence (138 aa):
FFDKMFGLGFATPAGQGFVQGGSPSSFVVWVTDGIFEGHYTAIAGNLAVDIVLLLALLVLGITLTLGFASKLTTFGMVAFLLVMYTLVVPPADNPIIDDHILLAVGTLAVYFLGGFDKLSVNGWWKELPLVKRFPILG

Radius of gyration: 16.91 Å; chains: 1; bounding box: 38×32×45 Å